Protein AF-A0A7W4HWU8-F1 (afdb_monomer)

Secondary structure (DSSP, 8-state):
--HHHHHHHHHH-SEEES-GGG--TTEEE---EETTEEGGGGS--

Sequence (45 aa):
MDVKDFYFSYFQAGNISIDSRKIEKETIFFAFSGESFDAATKAED

Foldseek 3Di:
DPVVVVVVLVVQAPEEDQDLVPDDPSYDHDFDDDPVDTSVVSVVD

Solvent-accessible surface area (backbone atoms only — not comparable to full-atom values): 2979 Å² total; per-residue (Å²): 132,60,72,69,63,47,52,58,52,58,75,67,39,78,41,78,39,74,52,81,92,70,69,52,91,57,40,47,72,54,60,58,68,57,101,89,44,62,40,55,78,65,72,80,121

Structure (mmCIF, N/CA/C/O backbone):
data_AF-A0A7W4HWU8-F1
#
_entry.id   AF-A0A7W4HWU8-F1
#
loop_
_atom_site.group_PDB
_atom_site.id
_atom_site.type_symbol
_atom_site.label_atom_id
_atom_site.label_alt_id
_atom_site.label_comp_id
_atom_site.label_asym_id
_atom_site.label_entity_id
_atom_site.label_seq_id
_atom_site.pdbx_PDB_ins_code
_atom_site.Cartn_x
_atom_site.Cartn_y
_atom_site.Cartn_z
_atom_site.occupancy
_atom_site.B_iso_or_equiv
_atom_site.auth_seq_id
_atom_site.auth_comp_id
_atom_site.auth_asym_id
_atom_site.auth_atom_id
_atom_site.pdbx_PDB_model_num
ATOM 1 N N . MET A 1 1 ? 9.019 -8.879 4.170 1.00 65.19 1 MET A N 1
ATOM 2 C CA . MET A 1 1 ? 7.818 -9.448 4.815 1.00 65.19 1 MET A CA 1
ATOM 3 C C . MET A 1 1 ? 7.716 -10.905 4.397 1.00 65.19 1 MET A C 1
ATOM 5 O O . MET A 1 1 ? 7.864 -11.164 3.207 1.00 65.19 1 MET A O 1
ATOM 9 N N . ASP A 1 2 ? 7.548 -11.837 5.338 1.00 81.00 2 ASP A N 1
ATOM 10 C CA . ASP A 1 2 ? 7.211 -13.226 4.997 1.00 81.00 2 ASP A CA 1
ATOM 11 C C . ASP A 1 2 ? 5.766 -13.262 4.472 1.00 81.00 2 ASP A C 1
ATOM 13 O O . ASP A 1 2 ? 4.899 -12.526 4.951 1.00 81.00 2 ASP A O 1
ATOM 17 N N . VAL A 1 3 ? 5.495 -14.096 3.467 1.00 80.06 3 VAL A N 1
ATOM 18 C CA . VAL A 1 3 ? 4.162 -14.228 2.865 1.00 80.06 3 VAL A CA 1
ATOM 19 C C . VAL A 1 3 ? 3.106 -14.631 3.901 1.00 80.06 3 VAL A C 1
ATOM 21 O O . VAL A 1 3 ? 1.953 -14.213 3.798 1.00 80.06 3 VAL A O 1
ATOM 24 N N . LYS A 1 4 ? 3.483 -15.403 4.926 1.00 83.06 4 LYS A N 1
ATOM 25 C CA . LYS A 1 4 ? 2.559 -15.843 5.983 1.00 83.06 4 LYS A CA 1
ATOM 26 C C . LYS A 1 4 ? 2.074 -14.680 6.849 1.00 83.06 4 LYS A C 1
ATOM 28 O O . LYS A 1 4 ? 0.882 -14.597 7.136 1.00 83.06 4 LYS A O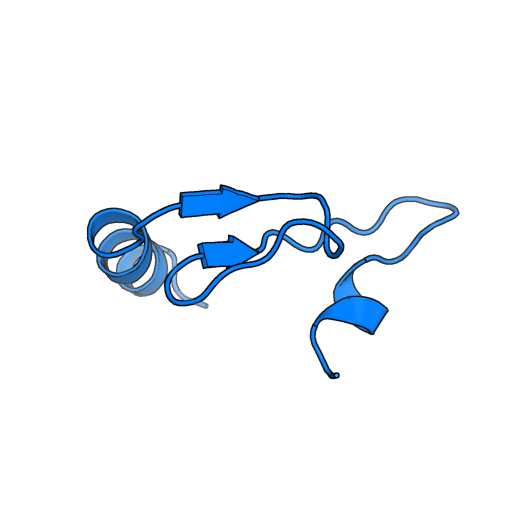 1
ATOM 33 N N . ASP A 1 5 ? 2.973 -13.764 7.197 1.00 78.44 5 ASP A N 1
ATOM 34 C CA . ASP A 1 5 ? 2.652 -12.574 7.995 1.00 78.44 5 ASP A CA 1
ATOM 35 C C . ASP A 1 5 ? 1.783 -11.589 7.200 1.00 78.44 5 ASP A C 1
ATOM 37 O O . ASP A 1 5 ? 0.875 -10.943 7.737 1.00 78.44 5 ASP A O 1
ATOM 41 N N . PHE A 1 6 ? 2.016 -11.526 5.886 1.00 84.31 6 PHE A N 1
ATOM 42 C CA . PHE A 1 6 ? 1.188 -10.752 4.972 1.00 84.31 6 PHE A CA 1
ATOM 43 C C . PHE A 1 6 ? -0.257 -11.265 4.931 1.00 84.31 6 PHE A C 1
ATOM 45 O O . PHE A 1 6 ? -1.179 -10.460 5.040 1.00 84.31 6 PHE A O 1
ATOM 52 N N . TYR A 1 7 ? -0.473 -12.582 4.819 1.00 86.94 7 TYR A N 1
ATOM 53 C CA . TYR A 1 7 ? -1.827 -13.148 4.766 1.00 86.94 7 TYR A CA 1
ATOM 54 C C . TYR A 1 7 ? -2.657 -12.788 6.000 1.00 86.94 7 TYR A C 1
ATOM 56 O O . TYR A 1 7 ? -3.828 -12.442 5.867 1.00 86.94 7 TYR A O 1
ATOM 64 N N . PHE A 1 8 ? -2.056 -12.824 7.190 1.00 85.88 8 PHE A N 1
ATOM 65 C CA . PHE A 1 8 ? -2.744 -12.427 8.418 1.00 85.88 8 PHE A CA 1
ATOM 66 C C . PHE A 1 8 ? -3.189 -10.960 8.375 1.00 85.88 8 PHE A C 1
ATOM 68 O O . PHE A 1 8 ? -4.349 -10.662 8.654 1.00 85.88 8 PHE A O 1
ATOM 75 N N . SER A 1 9 ? -2.290 -10.066 7.955 1.00 83.81 9 SER A N 1
ATOM 76 C CA . SER A 1 9 ? -2.594 -8.641 7.783 1.00 83.81 9 SER A CA 1
ATOM 77 C C . SER A 1 9 ? -3.678 -8.417 6.722 1.00 83.81 9 SER A C 1
ATOM 79 O O . SER A 1 9 ? -4.602 -7.643 6.942 1.00 83.81 9 SER A O 1
ATOM 81 N N . TYR A 1 10 ? -3.615 -9.142 5.600 1.00 85.69 10 TYR A N 1
ATOM 82 C CA . TYR A 1 10 ? -4.592 -9.074 4.510 1.00 85.69 10 TYR A CA 1
ATOM 83 C C . TYR A 1 10 ? -6.017 -9.391 4.972 1.00 85.69 10 TYR A C 1
ATOM 85 O O . TYR A 1 10 ? -6.944 -8.664 4.628 1.00 85.69 10 TYR A O 1
ATOM 93 N N . PHE A 1 11 ? -6.202 -10.433 5.788 1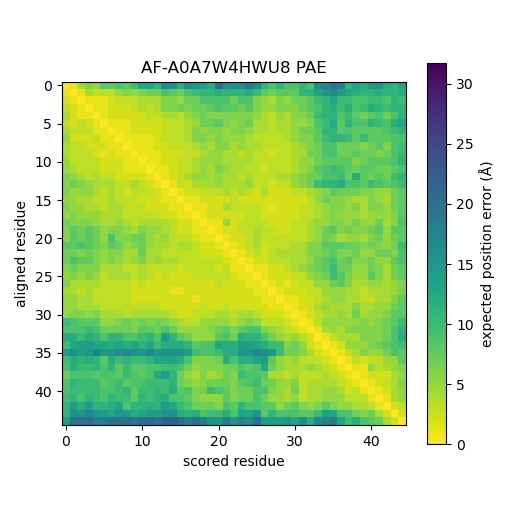.00 86.00 11 PHE A N 1
ATOM 94 C CA . PHE A 1 11 ? -7.528 -10.795 6.305 1.00 86.00 11 PHE A CA 1
ATOM 95 C C . PHE A 1 11 ? -8.091 -9.805 7.332 1.00 86.00 11 PHE A C 1
ATOM 97 O O . PHE A 1 11 ? -9.293 -9.819 7.583 1.00 86.00 11 PHE A O 1
ATOM 104 N N . GLN A 1 12 ? -7.245 -8.968 7.934 1.00 86.38 12 GLN A N 1
ATOM 105 C CA . GLN A 1 12 ? -7.660 -7.932 8.884 1.00 86.38 12 GLN A CA 1
ATOM 106 C C . GLN A 1 12 ? -7.842 -6.560 8.237 1.00 86.38 12 GLN A C 1
ATOM 108 O O . GLN A 1 12 ? -8.306 -5.635 8.899 1.00 86.38 12 GLN A O 1
ATOM 113 N N . ALA A 1 13 ? -7.468 -6.410 6.968 1.00 86.56 13 ALA A N 1
ATOM 114 C CA . ALA A 1 13 ? -7.553 -5.140 6.276 1.00 86.56 13 ALA A CA 1
ATOM 115 C C . ALA A 1 13 ? -9.012 -4.769 5.999 1.00 86.56 13 ALA A C 1
ATOM 117 O O . ALA A 1 13 ? -9.770 -5.557 5.431 1.00 86.56 13 ALA A O 1
ATOM 118 N N . GLY A 1 14 ? -9.388 -3.540 6.350 1.00 86.56 14 GLY A N 1
ATOM 119 C CA . GLY A 1 14 ? -10.696 -2.990 5.998 1.00 86.56 14 GLY A CA 1
ATOM 120 C C . GLY A 1 14 ? -10.783 -2.616 4.517 1.00 86.56 14 GLY A C 1
ATOM 121 O O . GLY A 1 14 ? -11.857 -2.675 3.921 1.00 86.56 14 GLY A O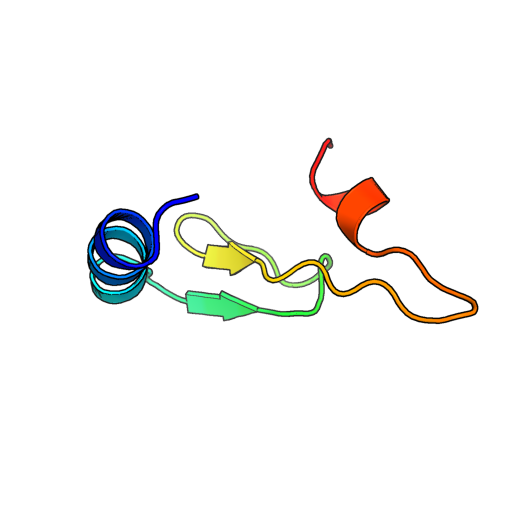 1
ATOM 122 N N . ASN A 1 15 ? -9.649 -2.253 3.909 1.00 89.12 15 ASN A N 1
ATOM 123 C CA . ASN A 1 15 ? -9.565 -1.871 2.504 1.00 89.12 15 ASN A CA 1
ATOM 124 C C . ASN A 1 15 ? -8.175 -2.169 1.918 1.00 89.12 15 ASN A C 1
ATOM 126 O O . ASN A 1 15 ? -7.188 -2.326 2.639 1.00 89.12 15 ASN A O 1
ATOM 130 N N . ILE A 1 16 ? -8.089 -2.225 0.592 1.00 89.50 16 ILE A N 1
ATOM 131 C CA . ILE A 1 16 ? -6.844 -2.417 -0.149 1.00 89.50 16 ILE A CA 1
ATOM 132 C C . ILE A 1 16 ? -6.755 -1.355 -1.239 1.00 89.50 16 ILE A C 1
ATOM 134 O O . ILE A 1 16 ? -7.660 -1.233 -2.064 1.00 89.50 16 ILE A O 1
ATOM 138 N N . SER A 1 17 ? -5.649 -0.609 -1.274 1.00 88.50 17 SER A N 1
ATOM 139 C CA . SER A 1 17 ? -5.433 0.445 -2.268 1.00 88.50 17 SER A CA 1
ATOM 140 C C . SER A 1 17 ? -4.024 0.410 -2.855 1.00 88.50 17 SER A C 1
ATOM 142 O O . SER A 1 17 ? -3.057 0.035 -2.200 1.00 88.50 17 SER A O 1
ATOM 144 N N . ILE A 1 18 ? -3.920 0.845 -4.108 1.00 87.56 18 ILE A N 1
ATOM 145 C CA . ILE A 1 18 ? -2.659 1.120 -4.817 1.00 87.56 18 ILE A CA 1
ATOM 146 C C . ILE A 1 18 ? -2.488 2.620 -5.099 1.00 87.56 18 ILE A C 1
ATOM 148 O O . ILE A 1 18 ? -1.475 3.049 -5.642 1.00 87.56 18 ILE A O 1
ATOM 152 N N . ASP A 1 19 ? -3.495 3.428 -4.754 1.00 85.00 19 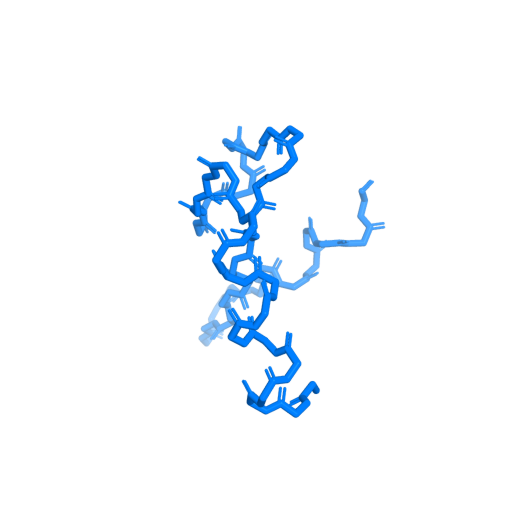ASP A N 1
ATOM 153 C CA . ASP A 1 19 ? -3.486 4.884 -4.885 1.00 85.00 19 ASP A CA 1
ATOM 154 C C . ASP A 1 19 ? -3.294 5.492 -3.495 1.00 85.00 19 ASP A C 1
ATOM 156 O O . ASP A 1 19 ? -4.172 5.375 -2.632 1.00 85.00 19 ASP A O 1
ATOM 160 N N . SER A 1 20 ? -2.149 6.146 -3.286 1.00 82.75 20 SER A N 1
ATOM 161 C CA . SER A 1 20 ? -1.780 6.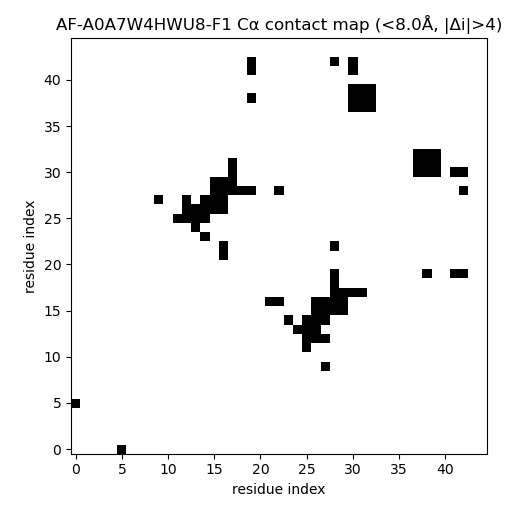728 -1.993 1.00 82.75 20 SER A CA 1
ATOM 162 C C . SER A 1 20 ? -2.714 7.852 -1.545 1.00 82.75 20 SER A C 1
ATOM 164 O O . SER A 1 20 ? -2.828 8.133 -0.358 1.00 82.75 20 SER A O 1
ATOM 166 N N . ARG A 1 21 ? -3.457 8.464 -2.472 1.00 83.75 21 ARG A N 1
ATOM 167 C CA . ARG A 1 21 ? -4.409 9.544 -2.162 1.00 83.75 21 ARG A CA 1
ATOM 168 C C . ARG A 1 21 ? -5.740 9.035 -1.605 1.00 83.75 21 ARG A C 1
ATOM 170 O O . ARG A 1 21 ? -6.581 9.844 -1.229 1.00 83.75 21 ARG A O 1
ATOM 177 N N . LYS A 1 22 ? -5.959 7.718 -1.608 1.00 83.25 22 LYS A N 1
ATOM 178 C CA . LYS A 1 22 ? -7.203 7.063 -1.170 1.00 83.25 22 LYS A CA 1
ATOM 179 C C . LYS A 1 22 ? -6.985 6.145 0.037 1.00 83.25 22 LYS A C 1
ATOM 181 O O . LYS A 1 22 ? -7.766 5.223 0.249 1.00 83.25 22 LYS A O 1
ATOM 186 N N . ILE A 1 23 ? -5.888 6.338 0.769 1.00 85.81 23 ILE A N 1
ATOM 187 C CA . ILE A 1 23 ? -5.573 5.541 1.955 1.00 85.81 23 ILE A CA 1
ATOM 188 C C . ILE A 1 23 ? -6.438 6.027 3.117 1.00 85.81 23 ILE A C 1
ATOM 190 O O 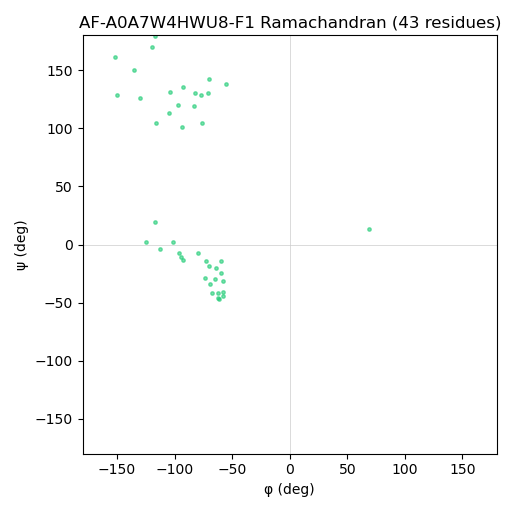. ILE A 1 23 ? -6.461 7.212 3.441 1.00 85.81 23 ILE A O 1
ATOM 194 N N . GLU A 1 24 ? -7.116 5.085 3.761 1.00 86.12 24 GLU A N 1
ATOM 195 C CA . GLU A 1 24 ? -7.859 5.298 5.000 1.00 86.12 24 GLU A CA 1
ATOM 196 C C . GLU A 1 24 ? -7.289 4.407 6.111 1.00 86.12 24 GLU A C 1
ATOM 198 O O . GLU A 1 24 ? -6.475 3.510 5.863 1.00 86.12 24 GLU A O 1
ATOM 203 N N . LYS A 1 25 ? -7.721 4.627 7.356 1.00 82.50 25 LYS A N 1
ATOM 204 C CA . LYS A 1 25 ? -7.331 3.767 8.480 1.00 82.50 25 LYS A CA 1
ATOM 205 C C . LYS A 1 25 ? -7.686 2.305 8.159 1.00 82.50 25 LYS A C 1
ATOM 207 O O . LYS A 1 25 ? -8.752 2.045 7.618 1.00 82.50 25 LYS A O 1
ATOM 212 N N . GLU A 1 26 ? -6.789 1.371 8.488 1.00 85.75 26 GLU A N 1
ATOM 213 C CA . GLU A 1 26 ? -6.932 -0.076 8.202 1.00 85.75 26 GLU A CA 1
ATOM 214 C C . GLU A 1 26 ? -6.850 -0.452 6.709 1.00 85.75 26 GLU A C 1
ATOM 216 O O . GLU A 1 26 ? -7.147 -1.588 6.334 1.00 85.75 26 GLU A O 1
ATOM 221 N N . THR A 1 27 ? -6.399 0.474 5.854 1.00 88.31 27 THR A N 1
ATOM 222 C CA . THR A 1 27 ? -6.081 0.174 4.453 1.00 88.31 27 THR A CA 1
ATOM 223 C C . THR A 1 27 ? -4.688 -0.433 4.333 1.00 88.31 27 THR A C 1
ATOM 225 O O . THR A 1 27 ? -3.709 0.150 4.801 1.00 88.31 27 THR A O 1
ATOM 228 N N . ILE A 1 28 ? -4.571 -1.557 3.628 1.00 89.25 28 ILE A N 1
ATOM 229 C CA . ILE A 1 28 ? -3.277 -2.036 3.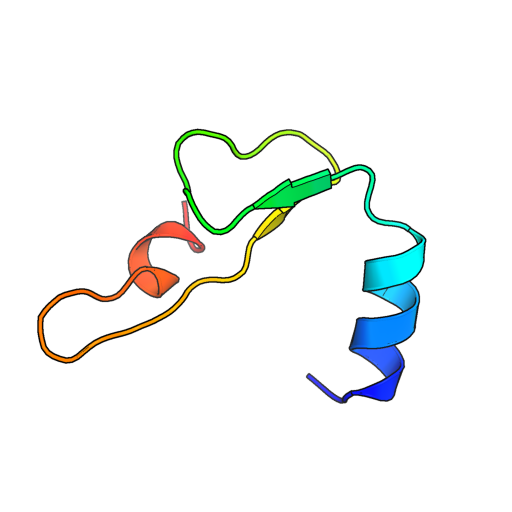134 1.00 89.25 28 ILE A CA 1
ATOM 230 C C . ILE A 1 28 ? -2.959 -1.317 1.825 1.00 89.25 28 ILE A C 1
ATOM 232 O O . ILE A 1 28 ? -3.689 -1.440 0.838 1.00 89.25 28 ILE A O 1
ATOM 236 N N . PHE A 1 29 ? -1.853 -0.575 1.821 1.00 89.38 29 PHE A N 1
ATOM 237 C CA . PHE A 1 29 ? -1.342 0.113 0.643 1.00 89.38 29 PHE A CA 1
ATOM 238 C C . PHE A 1 29 ? -0.249 -0.711 -0.041 1.00 89.38 29 PHE A C 1
ATOM 240 O O . PHE A 1 29 ? 0.792 -0.990 0.554 1.00 89.38 29 PHE A O 1
ATOM 247 N N . PHE A 1 30 ? -0.466 -1.077 -1.305 1.00 85.12 30 PHE A N 1
ATOM 248 C CA . PHE A 1 30 ? 0.578 -1.680 -2.132 1.00 85.12 30 PHE A CA 1
ATOM 249 C C . PHE A 1 30 ? 1.293 -0.598 -2.930 1.00 85.12 30 PHE A C 1
ATOM 251 O O . PHE A 1 30 ? 0.808 -0.128 -3.961 1.00 85.12 30 PHE A O 1
ATOM 258 N N . ALA A 1 31 ? 2.472 -0.228 -2.445 1.00 85.12 31 ALA A N 1
ATOM 259 C CA . ALA A 1 31 ? 3.375 0.660 -3.145 1.00 85.12 31 ALA A CA 1
ATOM 260 C C . ALA A 1 31 ? 4.082 -0.093 -4.281 1.00 85.12 31 ALA A C 1
ATOM 262 O O . ALA A 1 31 ? 4.988 -0.891 -4.042 1.00 85.12 31 ALA A O 1
ATOM 263 N N . PHE A 1 32 ? 3.667 0.158 -5.521 1.00 81.06 32 PHE A N 1
ATOM 264 C CA . PHE A 1 32 ? 4.357 -0.355 -6.701 1.00 81.06 32 PHE A CA 1
ATOM 265 C C . PHE A 1 32 ? 5.375 0.660 -7.219 1.00 81.06 32 PHE A C 1
ATOM 267 O O . PHE A 1 32 ? 5.072 1.846 -7.362 1.00 81.06 32 PHE A O 1
ATOM 274 N N . SER A 1 33 ? 6.568 0.176 -7.550 1.00 79.62 33 SER A N 1
ATOM 275 C CA . SER A 1 33 ? 7.565 0.925 -8.304 1.00 79.62 33 SER A CA 1
ATOM 276 C C . SER A 1 33 ? 7.598 0.432 -9.751 1.00 79.62 33 SER A C 1
ATOM 278 O O . SER A 1 33 ? 7.609 -0.766 -10.030 1.00 79.62 33 SER A O 1
ATOM 280 N N . GLY A 1 34 ? 7.554 1.375 -10.683 1.00 77.12 34 GLY A N 1
ATOM 281 C CA . GLY A 1 34 ? 7.758 1.164 -12.112 1.00 77.12 34 GLY A CA 1
ATOM 282 C C . GLY A 1 34 ? 8.986 1.930 -12.599 1.00 77.12 34 GLY A C 1
ATOM 283 O O . GLY A 1 34 ? 9.619 2.657 -11.839 1.00 77.12 34 GLY A O 1
ATOM 284 N N . GLU A 1 35 ? 9.301 1.820 -13.890 1.00 74.94 35 GLU A N 1
ATOM 285 C CA . GLU A 1 35 ? 10.519 2.416 -14.470 1.00 74.94 35 GLU A CA 1
ATOM 286 C C . GLU A 1 35 ? 10.618 3.944 -14.314 1.00 74.94 35 GLU A C 1
ATOM 288 O O . GLU A 1 35 ? 11.713 4.495 -14.334 1.00 74.94 35 GLU A O 1
ATOM 293 N N . SER A 1 36 ? 9.491 4.647 -14.166 1.00 79.00 36 SER A N 1
ATOM 294 C CA . SER A 1 36 ? 9.451 6.116 -14.054 1.00 79.00 36 SER A CA 1
ATOM 295 C C . SER A 1 36 ? 8.741 6.637 -12.801 1.00 79.00 36 SER A C 1
ATOM 297 O O . SER A 1 36 ? 8.588 7.848 -12.654 1.00 79.00 36 SER A O 1
ATOM 299 N N . PHE A 1 37 ? 8.269 5.759 -11.911 1.00 78.38 37 PHE A N 1
ATOM 300 C CA . PHE A 1 37 ? 7.508 6.167 -10.730 1.00 78.38 37 PHE A CA 1
ATOM 301 C C . PHE A 1 37 ? 7.709 5.188 -9.580 1.00 78.38 37 PHE A C 1
ATOM 303 O O . PHE A 1 37 ? 7.504 3.992 -9.755 1.00 78.38 37 PHE A O 1
ATOM 310 N N . ASP A 1 38 ? 8.054 5.701 -8.402 1.00 79.00 38 ASP A N 1
ATOM 311 C CA . ASP A 1 38 ? 8.206 4.904 -7.19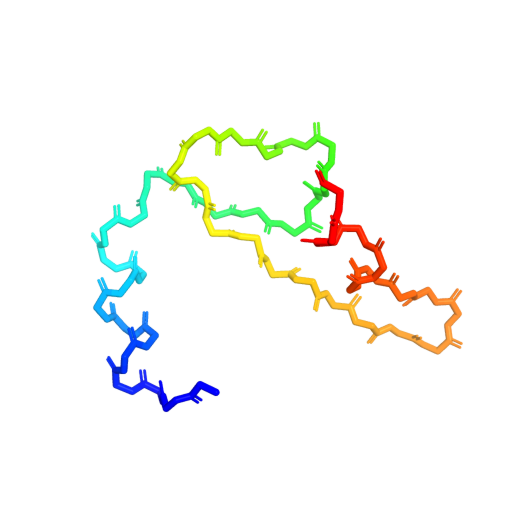0 1.00 79.00 38 ASP A CA 1
ATOM 312 C C . ASP A 1 38 ? 7.173 5.319 -6.136 1.00 79.00 38 ASP A C 1
ATOM 314 O O . ASP A 1 38 ? 7.306 6.358 -5.481 1.00 79.00 38 ASP A O 1
ATOM 318 N N . ALA A 1 39 ? 6.137 4.493 -5.968 1.00 77.31 39 ALA A N 1
ATOM 319 C CA . ALA A 1 39 ? 5.111 4.717 -4.958 1.00 77.31 39 ALA A CA 1
ATOM 320 C C . ALA A 1 39 ? 5.597 4.433 -3.526 1.00 77.31 39 ALA A C 1
ATOM 322 O O . ALA A 1 39 ? 4.919 4.847 -2.585 1.00 77.31 39 ALA A O 1
ATOM 323 N N . ALA A 1 40 ? 6.742 3.762 -3.329 1.00 78.44 40 ALA A N 1
ATOM 324 C CA . ALA A 1 40 ? 7.282 3.493 -1.993 1.00 78.44 40 ALA A CA 1
ATOM 325 C C . ALA A 1 40 ? 7.667 4.792 -1.275 1.00 78.44 40 ALA A C 1
ATOM 327 O O . ALA A 1 40 ? 7.486 4.902 -0.067 1.00 78.44 40 ALA A O 1
ATOM 328 N N . THR A 1 41 ? 8.047 5.823 -2.037 1.00 78.62 41 THR A N 1
ATOM 329 C CA . THR A 1 41 ? 8.285 7.185 -1.524 1.00 78.62 41 THR A CA 1
ATOM 330 C C . THR A 1 41 ? 7.060 7.822 -0.858 1.00 78.62 41 THR A C 1
ATOM 332 O O . THR A 1 41 ? 7.187 8.844 -0.195 1.00 78.62 41 THR A O 1
ATOM 335 N N . LYS A 1 42 ? 5.860 7.256 -1.046 1.00 76.38 42 LYS A N 1
ATOM 336 C CA . LYS A 1 42 ? 4.602 7.726 -0.446 1.00 76.38 42 LYS A CA 1
ATOM 337 C C . LYS A 1 42 ? 4.147 6.909 0.757 1.00 76.38 42 LYS A C 1
ATOM 339 O O . LYS A 1 42 ? 3.070 7.181 1.269 1.00 76.38 42 LYS A O 1
ATOM 344 N N . ALA A 1 43 ? 4.925 5.913 1.172 1.00 71.75 43 ALA A N 1
ATOM 345 C CA . ALA A 1 43 ? 4.627 5.094 2.342 1.00 71.75 43 ALA A CA 1
ATOM 346 C C . ALA A 1 43 ? 5.312 5.594 3.631 1.00 71.75 43 ALA A C 1
ATOM 348 O O . ALA A 1 43 ? 4.996 5.085 4.701 1.00 71.75 43 ALA A O 1
ATOM 349 N N . GLU A 1 44 ? 6.256 6.539 3.533 1.00 63.59 44 GLU A N 1
ATOM 350 C CA . GLU A 1 44 ? 7.026 7.063 4.677 1.00 63.59 44 GLU A CA 1
ATOM 351 C C . GLU A 1 44 ? 6.419 8.322 5.334 1.00 63.59 44 GLU A C 1
ATOM 353 O O . GLU A 1 44 ? 6.828 8.656 6.445 1.00 63.59 44 GLU A O 1
ATOM 358 N N . ASP A 1 45 ? 5.449 8.981 4.683 1.00 47.31 45 ASP A N 1
ATOM 359 C CA . ASP A 1 45 ? 4.680 10.131 5.210 1.00 47.31 45 ASP A CA 1
ATOM 360 C C . ASP A 1 45 ? 3.373 9.673 5.887 1.00 47.31 45 ASP A C 1
ATOM 362 O O . ASP A 1 45 ? 3.026 10.234 6.955 1.00 47.31 45 ASP A O 1
#

Nearest PDB structures (foldseek):
  8f5d-assembly1_A  TM=8.450E-01  e=1.844E-01  Bordetella pertussis 18323
  4qf5-assembly2_B  TM=8.479E-01  e=5.264E-01  Acinetobacter baumannii AB307-0294
  7b6p-assembly1_A  TM=8.967E-0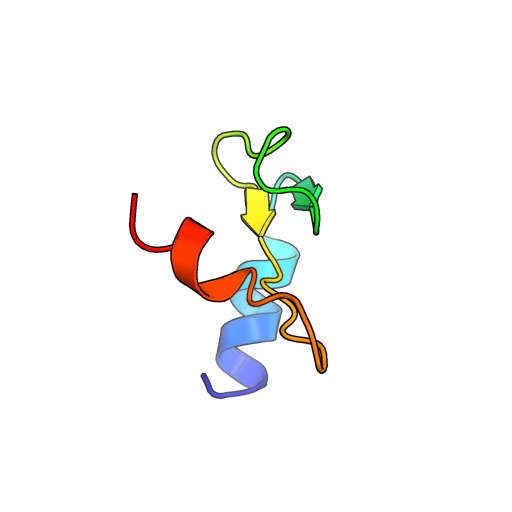1  e=8.008E-01  Escherichia coli K-12
  7b9e-assembly1_A  TM=8.997E-01  e=6.054E-01  Escherichia coli K-12
  7b9w-assembly1_AAA  TM=8.975E-01  e=1.307E+00  Escherichia coli K-12

Mean predicted aligned error: 5.83 Å

pLDDT: mean 81.54, std 7.71, range [47.31, 89.5]

Radius of gyration: 11.38 Å; Cα contacts (8 Å, |Δi|>4): 45; chains: 1; bounding box: 21×26×23 Å